Protein AF-A0A4P9ZAK9-F1 (afdb_monomer)

Organism: NCBI:txid27322

InterPro domains:
  IPR009737 Thioredoxin-like ferredoxin [PF06999] (34-163)

Structure (mmCIF, N/CA/C/O backbone):
data_AF-A0A4P9ZAK9-F1
#
_entry.id   AF-A0A4P9ZAK9-F1
#
loop_
_atom_site.group_PDB
_atom_site.id
_atom_site.type_symbol
_atom_site.label_atom_id
_atom_site.label_alt_id
_atom_site.label_comp_id
_atom_site.label_asym_id
_atom_site.label_entity_id
_atom_site.label_seq_id
_atom_site.pdbx_PDB_ins_code
_atom_site.Cartn_x
_atom_site.Cartn_y
_atom_site.Cartn_z
_atom_site.occupancy
_atom_site.B_iso_or_equiv
_atom_site.auth_seq_id
_atom_site.auth_comp_id
_atom_site.auth_asym_id
_atom_site.auth_atom_id
_atom_site.pdbx_PDB_model_num
ATOM 1 N N . MET A 1 1 ? 15.563 10.913 8.608 1.00 46.75 1 MET A N 1
ATOM 2 C CA . MET A 1 1 ? 16.271 9.643 8.897 1.00 46.75 1 MET A CA 1
ATOM 3 C C . MET A 1 1 ? 15.472 8.487 8.299 1.00 46.75 1 MET A C 1
ATOM 5 O O . MET A 1 1 ? 14.296 8.337 8.630 1.00 46.75 1 MET A O 1
ATOM 9 N N . GLN A 1 2 ? 16.056 7.746 7.353 1.00 55.34 2 GLN A N 1
ATOM 10 C CA . GLN A 1 2 ? 15.366 6.690 6.599 1.00 55.34 2 GLN A CA 1
ATOM 11 C C . GLN A 1 2 ? 14.919 5.562 7.546 1.00 55.34 2 GLN A C 1
ATOM 13 O O . GLN A 1 2 ? 15.589 5.282 8.541 1.00 55.34 2 GLN A O 1
ATOM 18 N N . SER A 1 3 ? 13.747 4.967 7.305 1.00 62.44 3 SER A N 1
ATOM 19 C CA . SER A 1 3 ? 13.248 3.890 8.169 1.00 62.44 3 SER A CA 1
ATOM 20 C C . SER A 1 3 ? 14.217 2.704 8.129 1.00 62.44 3 SER A C 1
ATOM 22 O O . SER A 1 3 ? 14.695 2.362 7.050 1.00 62.44 3 SER A O 1
ATOM 24 N N . LYS A 1 4 ? 14.495 2.057 9.275 1.00 66.50 4 LYS A N 1
ATOM 25 C CA . LYS A 1 4 ? 15.434 0.913 9.355 1.00 66.50 4 LYS A CA 1
ATOM 26 C C . LYS A 1 4 ? 15.087 -0.201 8.365 1.00 66.50 4 LYS A C 1
ATOM 28 O O . LYS A 1 4 ? 15.969 -0.914 7.911 1.00 66.50 4 LYS A O 1
ATOM 33 N N . ILE A 1 5 ? 13.811 -0.318 8.007 1.00 64.75 5 ILE A N 1
ATOM 34 C CA . ILE A 1 5 ? 13.340 -1.282 7.019 1.00 64.75 5 ILE A CA 1
ATOM 35 C C . ILE A 1 5 ? 13.860 -1.026 5.602 1.00 64.75 5 ILE A C 1
ATOM 37 O O . ILE A 1 5 ? 14.187 -1.971 4.899 1.00 64.75 5 ILE A O 1
ATOM 41 N N . ASN A 1 6 ? 14.026 0.236 5.212 1.00 69.12 6 ASN A N 1
ATOM 42 C CA . ASN A 1 6 ? 14.541 0.608 3.895 1.00 69.12 6 ASN A CA 1
ATOM 43 C C . ASN A 1 6 ? 16.045 0.332 3.777 1.00 69.12 6 ASN A C 1
ATOM 45 O O . ASN A 1 6 ? 16.604 0.483 2.698 1.00 69.12 6 ASN A O 1
ATOM 49 N N . LEU A 1 7 ? 16.706 -0.037 4.879 1.00 76.50 7 LEU A N 1
ATOM 50 C CA . LEU A 1 7 ? 18.127 -0.376 4.926 1.00 76.50 7 LEU A CA 1
ATOM 51 C C . LEU A 1 7 ? 18.372 -1.887 4.867 1.00 76.50 7 LEU A C 1
ATOM 53 O O . LEU A 1 7 ? 19.526 -2.292 4.797 1.00 76.50 7 LEU A O 1
ATOM 57 N N . VAL A 1 8 ? 17.320 -2.716 4.905 1.00 77.25 8 VAL A N 1
ATOM 58 C CA . VAL A 1 8 ? 17.445 -4.178 4.832 1.00 77.25 8 VAL A CA 1
ATOM 59 C C . VAL A 1 8 ? 17.684 -4.582 3.372 1.00 77.25 8 VAL A C 1
ATOM 61 O O . VAL A 1 8 ? 16.768 -4.418 2.560 1.00 77.25 8 VAL A O 1
ATOM 64 N N . PRO A 1 9 ? 18.875 -5.093 3.005 1.00 76.88 9 PRO A N 1
ATOM 65 C CA . PRO A 1 9 ? 19.167 -5.477 1.625 1.00 76.88 9 PRO A CA 1
ATOM 66 C C . PRO A 1 9 ? 18.246 -6.603 1.145 1.00 76.88 9 PRO A C 1
ATOM 68 O O . PRO A 1 9 ? 17.927 -7.506 1.917 1.00 76.88 9 PRO A O 1
ATOM 71 N N . GLY A 1 10 ? 17.815 -6.537 -0.118 1.00 75.44 10 GLY A N 1
ATOM 72 C CA . GLY A 1 10 ? 16.900 -7.518 -0.718 1.00 75.44 10 GLY A CA 1
ATOM 73 C C . GLY A 1 10 ? 15.465 -7.454 -0.186 1.00 75.44 10 GLY A C 1
ATOM 74 O O . GLY A 1 10 ? 14.659 -8.339 -0.465 1.00 75.44 10 GLY A O 1
ATOM 75 N N . SER A 1 11 ? 15.132 -6.435 0.612 1.00 80.25 11 SER A N 1
ATOM 76 C CA . SER A 1 11 ? 13.740 -6.136 0.937 1.00 80.25 11 SER A CA 1
ATOM 77 C C . SER A 1 11 ? 13.111 -5.289 -0.166 1.00 80.25 11 SER A C 1
ATOM 79 O O . SER A 1 11 ? 13.749 -4.379 -0.695 1.00 80.25 11 SER A O 1
ATOM 81 N N . LEU A 1 12 ? 11.817 -5.505 -0.418 1.00 83.50 12 LEU A N 1
ATOM 82 C CA . LEU A 1 12 ? 11.037 -4.716 -1.373 1.00 83.50 12 LEU A CA 1
ATOM 83 C C . LEU A 1 12 ? 11.193 -3.204 -1.159 1.00 83.50 12 LEU A C 1
ATOM 85 O O . LEU A 1 12 ? 11.341 -2.450 -2.115 1.00 83.50 12 LEU A O 1
ATOM 89 N N . SER A 1 13 ? 11.185 -2.747 0.097 1.00 83.88 13 SER A N 1
ATOM 90 C CA . SER A 1 13 ? 11.343 -1.327 0.419 1.00 83.88 13 SER A CA 1
ATOM 91 C C . SER A 1 13 ? 12.743 -0.801 0.083 1.00 83.88 13 SER A C 1
ATOM 93 O O . SER A 1 13 ? 12.861 0.334 -0.367 1.00 83.88 13 SER A O 1
ATOM 95 N N . ASN A 1 14 ? 13.803 -1.597 0.271 1.00 85.50 14 ASN A N 1
ATOM 96 C CA . ASN A 1 14 ? 15.154 -1.204 -0.144 1.00 85.50 14 ASN A CA 1
ATOM 97 C C . ASN A 1 14 ? 15.271 -1.135 -1.669 1.00 85.50 14 ASN A C 1
ATOM 99 O O . ASN A 1 14 ? 15.779 -0.146 -2.197 1.00 85.50 14 ASN A O 1
ATOM 103 N N . ASP A 1 15 ? 14.776 -2.155 -2.366 1.00 87.81 15 ASP A N 1
ATOM 104 C CA . ASP A 1 15 ? 14.867 -2.240 -3.823 1.00 87.81 15 ASP A CA 1
ATOM 105 C C . ASP A 1 15 ? 14.028 -1.146 -4.495 1.00 87.81 15 ASP A C 1
ATOM 107 O O . ASP A 1 15 ? 14.486 -0.489 -5.432 1.00 87.81 15 ASP A O 1
ATOM 111 N N . PHE A 1 16 ? 12.850 -0.842 -3.941 1.00 89.56 16 PHE A N 1
ATOM 112 C CA . PHE A 1 16 ? 12.038 0.290 -4.374 1.00 89.56 16 PHE A CA 1
ATOM 113 C C . PHE A 1 16 ? 12.768 1.625 -4.192 1.00 89.56 16 PHE A C 1
ATOM 115 O O . PHE A 1 16 ? 12.801 2.434 -5.115 1.00 89.56 16 PHE A O 1
ATOM 122 N N . GLU A 1 17 ? 13.395 1.871 -3.036 1.00 87.88 17 GLU A N 1
ATOM 123 C CA . GLU A 1 17 ? 14.130 3.121 -2.789 1.00 87.88 17 GLU A CA 1
ATOM 124 C C . GLU A 1 17 ? 15.308 3.317 -3.760 1.00 87.88 17 GLU A C 1
ATOM 126 O O . GLU A 1 17 ? 15.589 4.450 -4.157 1.00 87.88 17 GLU A O 1
ATOM 131 N N . ARG A 1 18 ? 15.955 2.232 -4.212 1.00 87.81 18 ARG A N 1
ATOM 132 C CA . ARG A 1 18 ? 16.989 2.291 -5.262 1.00 87.81 18 ARG A CA 1
ATOM 133 C C . ARG A 1 18 ? 16.415 2.735 -6.609 1.00 87.81 18 ARG A C 1
ATOM 135 O O . ARG A 1 18 ? 17.043 3.530 -7.306 1.00 87.81 18 ARG A O 1
ATOM 142 N N . LEU A 1 19 ? 15.228 2.243 -6.965 1.00 89.06 19 LEU A N 1
ATOM 143 C CA . LEU A 1 19 ? 14.561 2.542 -8.237 1.00 89.06 19 LEU A CA 1
ATOM 144 C C . LEU A 1 19 ? 13.814 3.881 -8.222 1.00 89.06 19 LEU A C 1
ATOM 146 O O . LEU A 1 19 ? 13.647 4.504 -9.267 1.00 89.06 19 LEU A O 1
ATOM 150 N N . LYS A 1 20 ? 13.397 4.368 -7.051 1.00 86.50 20 LYS A N 1
ATOM 151 C CA . LYS A 1 20 ? 12.538 5.549 -6.890 1.00 86.50 20 LYS A CA 1
ATOM 152 C C . LYS A 1 20 ? 13.044 6.778 -7.645 1.00 86.50 20 LYS A C 1
ATOM 154 O O . LYS A 1 20 ? 12.260 7.467 -8.284 1.00 86.50 20 LYS A O 1
ATOM 159 N N . ARG A 1 21 ? 14.355 7.044 -7.605 1.00 81.69 21 ARG A N 1
ATOM 160 C CA . ARG A 1 21 ? 14.955 8.219 -8.264 1.00 81.69 21 ARG A CA 1
ATOM 161 C C . ARG A 1 21 ? 14.932 8.153 -9.792 1.00 81.69 21 ARG A C 1
ATOM 163 O O . ARG A 1 21 ? 14.979 9.198 -10.428 1.00 81.69 21 ARG A O 1
ATOM 170 N N . THR A 1 22 ? 14.922 6.956 -10.372 1.00 85.12 22 THR A N 1
ATOM 171 C CA . THR A 1 22 ? 15.060 6.752 -11.824 1.00 85.12 22 THR A CA 1
ATOM 172 C C . THR A 1 22 ? 13.772 6.279 -12.488 1.00 85.12 22 THR A C 1
ATOM 174 O O . THR A 1 22 ? 13.624 6.436 -13.699 1.00 85.12 22 THR A O 1
ATOM 177 N N . LYS A 1 23 ? 12.853 5.690 -11.717 1.00 86.50 23 LYS A N 1
ATOM 178 C CA . LYS A 1 23 ? 11.646 5.020 -12.213 1.00 86.50 23 LYS A CA 1
ATOM 179 C C . LYS A 1 23 ? 10.336 5.631 -11.728 1.00 86.50 23 LYS A C 1
ATOM 181 O O . LYS A 1 23 ? 9.294 5.211 -12.210 1.00 86.50 23 LYS A O 1
ATOM 186 N N . VAL A 1 24 ? 10.361 6.608 -10.822 1.00 85.00 24 VAL A N 1
ATOM 187 C CA . VAL A 1 24 ? 9.160 7.326 -10.367 1.00 85.00 24 VAL A CA 1
ATOM 188 C C . VAL A 1 24 ? 9.271 8.794 -10.766 1.00 85.00 24 VAL A C 1
ATOM 190 O O . VAL A 1 24 ? 10.356 9.374 -10.743 1.00 85.00 24 VAL A O 1
ATOM 193 N N . SER A 1 25 ? 8.148 9.397 -11.152 1.00 79.81 25 SER A N 1
ATOM 194 C CA . SER A 1 25 ? 8.102 10.822 -11.479 1.00 79.81 25 SER A CA 1
ATOM 195 C C . SER A 1 25 ? 8.203 11.671 -10.203 1.00 79.81 25 SER A C 1
ATOM 197 O O . SER A 1 25 ? 7.420 11.457 -9.276 1.00 79.81 25 SER A O 1
ATOM 199 N N . PRO A 1 26 ? 9.092 12.680 -10.144 1.00 76.19 26 PRO A N 1
ATOM 200 C CA . PRO A 1 26 ? 9.127 13.636 -9.033 1.00 76.19 26 PRO A CA 1
ATOM 201 C C . PRO A 1 26 ? 7.802 14.387 -8.836 1.00 76.19 26 PRO A C 1
ATOM 203 O O . PRO A 1 26 ? 7.475 14.764 -7.714 1.00 76.19 26 PRO A O 1
ATOM 206 N N . ASN A 1 27 ? 7.025 14.549 -9.911 1.00 77.44 27 ASN A N 1
ATOM 207 C CA . ASN A 1 27 ? 5.736 15.248 -9.906 1.00 77.44 27 ASN A CA 1
ATOM 208 C C . ASN A 1 27 ? 4.554 14.303 -9.616 1.00 77.44 27 ASN A C 1
ATOM 210 O O . ASN A 1 27 ? 3.406 14.733 -9.625 1.00 77.44 27 ASN A O 1
ATOM 214 N N . TYR A 1 28 ? 4.817 13.014 -9.380 1.00 80.19 28 TYR A N 1
ATOM 215 C CA . TYR A 1 28 ? 3.817 12.017 -9.000 1.00 80.19 28 TYR A CA 1
ATOM 216 C C . TYR A 1 28 ? 4.338 11.237 -7.783 1.00 80.19 28 TYR A C 1
ATOM 218 O O . TYR A 1 28 ? 4.933 10.166 -7.934 1.00 80.19 28 TYR A O 1
ATOM 226 N N . PRO A 1 29 ? 4.224 11.808 -6.569 1.00 81.75 29 PRO A N 1
ATOM 227 C CA . PRO A 1 29 ? 4.858 11.248 -5.389 1.00 81.75 29 PRO A CA 1
ATOM 228 C C . PRO A 1 29 ? 4.218 9.916 -5.003 1.00 81.75 29 PRO A C 1
ATOM 230 O O . PRO A 1 29 ? 3.009 9.809 -4.823 1.00 81.75 29 PRO A O 1
ATOM 233 N N . VAL A 1 30 ? 5.068 8.911 -4.806 1.00 86.62 30 VAL A N 1
ATOM 234 C CA . VAL A 1 30 ? 4.669 7.579 -4.349 1.00 86.62 30 VAL A CA 1
ATOM 235 C C . VAL A 1 30 ? 5.360 7.267 -3.029 1.00 86.62 30 VAL A C 1
ATOM 237 O O . VAL A 1 30 ? 6.555 7.538 -2.845 1.00 86.62 30 VAL A O 1
ATOM 240 N N . SER A 1 31 ? 4.599 6.678 -2.110 1.00 82.75 31 SER A N 1
ATOM 241 C CA . SER A 1 31 ? 5.086 6.220 -0.814 1.00 82.75 31 SER A CA 1
ATOM 242 C C . SER A 1 31 ? 4.900 4.714 -0.688 1.00 82.75 31 SER A C 1
ATOM 244 O O . SER A 1 31 ? 3.865 4.177 -1.071 1.00 82.75 31 SER A O 1
ATOM 246 N N . VAL A 1 32 ? 5.904 4.040 -0.132 1.00 84.31 32 VAL A N 1
ATOM 247 C CA . VAL A 1 32 ? 5.856 2.610 0.174 1.00 84.31 32 VAL A CA 1
ATOM 248 C C . VAL A 1 32 ? 6.007 2.459 1.674 1.00 84.31 32 VAL A C 1
ATOM 250 O O . VAL A 1 32 ? 6.976 2.938 2.264 1.00 84.31 32 VAL A O 1
ATOM 253 N N . THR A 1 33 ? 5.045 1.782 2.290 1.00 78.06 33 THR A N 1
ATOM 254 C CA . THR A 1 33 ? 5.035 1.524 3.729 1.00 78.06 33 THR A CA 1
ATOM 255 C C . THR A 1 33 ? 4.853 0.036 3.967 1.00 78.06 33 THR A C 1
ATOM 257 O O . THR A 1 33 ? 4.000 -0.593 3.349 1.00 78.06 33 THR A O 1
ATOM 260 N N . LYS A 1 34 ? 5.637 -0.531 4.889 1.00 76.50 34 LYS A N 1
ATOM 261 C CA . LYS A 1 34 ? 5.331 -1.851 5.444 1.00 76.50 34 LYS A CA 1
ATOM 262 C C . LYS A 1 34 ? 4.400 -1.664 6.630 1.00 76.50 34 LYS A C 1
ATOM 264 O O . LYS A 1 34 ? 4.823 -1.127 7.653 1.00 76.50 34 LYS A O 1
ATOM 269 N N . ALA A 1 35 ? 3.174 -2.137 6.490 1.00 71.25 35 ALA A N 1
ATOM 270 C CA . ALA A 1 35 ? 2.220 -2.246 7.580 1.00 71.25 35 ALA A CA 1
ATOM 271 C C . ALA A 1 35 ? 2.118 -3.710 8.028 1.00 71.25 35 ALA A C 1
ATOM 273 O O . ALA A 1 35 ? 2.279 -4.629 7.223 1.00 71.25 35 ALA A O 1
ATOM 274 N N . ILE A 1 36 ? 1.884 -3.921 9.323 1.00 67.00 36 ILE A N 1
ATOM 275 C CA . ILE A 1 36 ? 1.399 -5.201 9.839 1.00 67.00 36 ILE A CA 1
ATOM 276 C C . ILE A 1 36 ? -0.083 -4.978 10.063 1.00 67.00 36 ILE A C 1
ATOM 278 O O . ILE A 1 36 ? -0.444 -4.273 10.996 1.00 67.00 36 ILE A O 1
ATOM 282 N N . ILE A 1 37 ? -0.910 -5.543 9.197 1.00 64.75 37 ILE A N 1
ATOM 283 C CA . ILE A 1 37 ? -2.356 -5.382 9.290 1.00 64.75 37 ILE A CA 1
ATOM 284 C C . ILE A 1 37 ? -2.882 -6.526 10.165 1.00 64.75 37 ILE A C 1
ATOM 286 O O . ILE A 1 37 ? -2.548 -7.689 9.928 1.00 64.75 37 ILE A O 1
ATOM 290 N N . ARG A 1 38 ? -3.638 -6.198 11.217 1.00 54.47 38 ARG A N 1
ATOM 291 C CA . ARG A 1 38 ? -4.241 -7.164 12.147 1.00 54.47 38 ARG A CA 1
ATOM 292 C C . ARG A 1 38 ? -5.763 -7.075 12.022 1.00 54.47 38 ARG A C 1
ATOM 294 O O . ARG A 1 38 ? -6.315 -6.029 12.314 1.00 54.47 38 ARG A O 1
ATOM 301 N N . GLY A 1 39 ? -6.424 -8.157 11.616 1.00 53.25 39 GLY A N 1
ATOM 302 C CA . GLY A 1 39 ? -7.881 -8.197 11.436 1.00 53.25 39 GLY A CA 1
ATOM 303 C C . GLY A 1 39 ? -8.340 -9.529 10.842 1.00 53.25 39 GLY A C 1
ATOM 304 O O . GLY A 1 39 ? -7.575 -10.161 10.116 1.00 53.25 39 GLY A O 1
ATOM 305 N N . ALA A 1 40 ? -9.556 -9.979 11.178 1.00 47.38 40 ALA A N 1
ATOM 306 C CA . ALA A 1 40 ? -10.064 -11.317 10.846 1.00 47.38 40 ALA A CA 1
ATOM 307 C C . ALA A 1 40 ? -10.134 -11.587 9.326 1.00 47.38 40 ALA A C 1
ATOM 309 O O . ALA A 1 40 ? -9.776 -12.679 8.888 1.00 47.38 40 ALA A O 1
ATOM 310 N N . HIS A 1 41 ? -10.491 -10.584 8.516 1.00 51.25 41 HIS A N 1
ATOM 311 C CA . HIS A 1 41 ? -10.567 -10.703 7.052 1.00 51.25 41 HIS A CA 1
ATOM 312 C C . HIS A 1 41 ? -9.210 -10.539 6.365 1.00 51.25 41 HIS A C 1
ATOM 314 O O . HIS A 1 41 ? -8.920 -11.204 5.367 1.00 51.25 41 HIS A O 1
ATOM 320 N N . VAL A 1 42 ? -8.324 -9.732 6.947 1.00 51.62 42 VAL 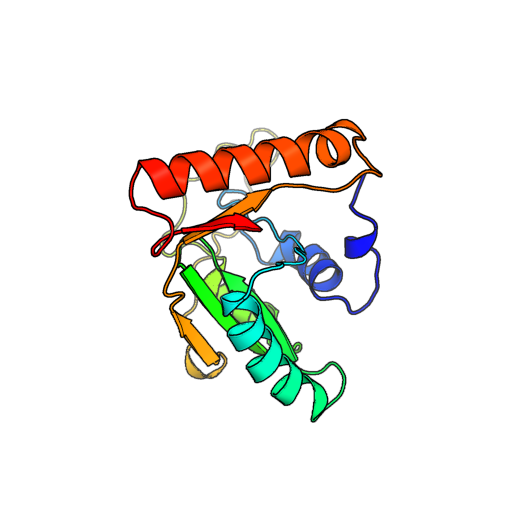A N 1
ATOM 321 C CA . VAL A 1 42 ? -6.916 -9.703 6.553 1.00 51.62 42 VAL A CA 1
ATOM 322 C C . VAL A 1 42 ? -6.243 -11.035 6.857 1.00 51.62 42 VAL A C 1
ATOM 324 O O . VAL A 1 42 ? -5.366 -11.422 6.093 1.00 51.62 42 VAL A O 1
ATOM 327 N N . THR A 1 43 ? -6.644 -11.783 7.894 1.00 52.31 43 THR A N 1
ATOM 328 C CA . THR A 1 43 ? -6.169 -13.162 8.098 1.00 52.31 43 THR A CA 1
ATOM 329 C C . THR A 1 43 ? -6.553 -14.074 6.943 1.00 52.31 43 THR A C 1
ATOM 331 O O . THR A 1 43 ? -5.708 -14.861 6.556 1.00 52.31 43 THR A O 1
ATOM 334 N N . ASP A 1 44 ? -7.721 -13.956 6.311 1.00 55.09 44 ASP A N 1
ATOM 335 C CA . ASP A 1 44 ? -8.034 -14.774 5.125 1.00 55.09 44 ASP A CA 1
ATOM 336 C C . ASP A 1 44 ? -7.164 -14.392 3.920 1.00 55.09 44 ASP A C 1
ATOM 338 O O . ASP A 1 44 ? -6.608 -15.268 3.256 1.00 55.09 44 ASP A O 1
ATOM 342 N N . LEU A 1 45 ? -6.955 -13.091 3.677 1.00 56.69 45 LEU A N 1
ATOM 343 C CA . LEU A 1 45 ? -6.028 -12.598 2.649 1.00 56.69 45 LEU A CA 1
ATOM 344 C C . LEU A 1 45 ? -4.586 -13.044 2.933 1.00 56.69 45 LEU A C 1
ATOM 346 O O . LEU A 1 45 ? -3.938 -13.656 2.090 1.00 56.69 45 LEU A O 1
ATOM 350 N N . THR A 1 46 ? -4.076 -12.793 4.133 1.00 54.53 46 THR A N 1
ATOM 351 C CA . THR A 1 46 ? -2.700 -13.120 4.524 1.00 54.53 46 THR A CA 1
ATOM 352 C C . THR A 1 46 ? -2.476 -14.614 4.719 1.00 54.53 46 THR A C 1
ATOM 354 O O . THR A 1 46 ? -1.379 -15.063 4.426 1.00 54.53 46 THR A O 1
ATOM 357 N N . THR A 1 47 ? -3.469 -15.411 5.120 1.00 55.44 47 THR A N 1
ATOM 358 C CA . THR A 1 47 ? -3.345 -16.873 5.284 1.00 55.44 47 THR A CA 1
ATOM 359 C C . THR A 1 47 ? -3.410 -17.577 3.935 1.00 55.44 47 THR A C 1
ATOM 361 O O . THR A 1 47 ? -2.530 -18.391 3.650 1.00 55.44 47 THR A O 1
ATOM 364 N N . HIS A 1 48 ? -4.342 -17.223 3.038 1.00 50.78 48 HIS A N 1
ATOM 365 C CA . HIS A 1 48 ? -4.330 -17.767 1.672 1.00 50.78 48 HIS A CA 1
ATOM 366 C C . HIS A 1 48 ? -3.041 -17.410 0.917 1.00 50.78 48 HIS A C 1
ATOM 368 O O . HIS A 1 48 ? -2.509 -18.240 0.179 1.00 50.78 48 HIS A O 1
ATOM 374 N N . LEU A 1 49 ? -2.488 -16.217 1.147 1.00 49.62 49 LEU A N 1
ATOM 375 C CA . LEU A 1 49 ? -1.289 -15.743 0.453 1.00 49.62 49 LEU A CA 1
ATOM 376 C C . LEU A 1 49 ? 0.023 -16.170 1.131 1.00 49.62 49 LEU A C 1
ATOM 378 O O . LEU A 1 49 ? 0.991 -16.472 0.437 1.00 49.62 49 LEU A O 1
ATOM 382 N N . ALA A 1 50 ? 0.070 -16.306 2.460 1.00 49.03 50 ALA A N 1
ATOM 383 C CA . ALA A 1 50 ? 1.202 -16.907 3.174 1.00 49.03 50 ALA A CA 1
ATOM 384 C C . ALA A 1 50 ? 1.351 -18.396 2.832 1.00 49.03 50 ALA A C 1
ATOM 386 O O . ALA A 1 50 ? 2.472 -18.894 2.723 1.00 49.03 50 ALA A O 1
ATOM 387 N N . THR A 1 51 ? 0.244 -19.097 2.569 1.00 45.41 51 THR A N 1
ATOM 388 C CA . THR A 1 51 ? 0.262 -20.488 2.080 1.00 45.41 51 THR A CA 1
ATOM 389 C C . THR A 1 51 ? 0.847 -20.598 0.660 1.00 45.41 51 THR A C 1
ATOM 391 O O . THR A 1 51 ? 1.410 -21.629 0.291 1.00 45.41 51 THR A O 1
ATOM 394 N N . LEU A 1 52 ? 0.785 -19.523 -0.136 1.00 42.91 52 LEU A N 1
ATOM 395 C CA . LEU A 1 52 ? 1.409 -19.435 -1.462 1.00 42.91 52 LEU A CA 1
ATOM 396 C C . LEU A 1 52 ? 2.871 -18.959 -1.393 1.00 42.91 52 LEU A C 1
ATOM 398 O O . LEU A 1 52 ? 3.725 -19.498 -2.096 1.00 42.91 52 LEU A O 1
ATOM 402 N N . ALA A 1 53 ? 3.193 -18.016 -0.503 1.00 41.00 53 ALA A N 1
ATOM 403 C CA . ALA A 1 53 ? 4.555 -17.520 -0.282 1.00 41.00 53 ALA A CA 1
ATOM 404 C C . ALA A 1 53 ? 5.489 -18.572 0.352 1.00 41.00 53 ALA A C 1
ATOM 406 O O . ALA A 1 53 ? 6.702 -18.544 0.148 1.00 41.00 53 ALA A O 1
ATOM 407 N N . THR A 1 54 ? 4.934 -19.538 1.087 1.00 43.44 54 THR A N 1
ATOM 408 C CA . THR A 1 54 ? 5.689 -20.635 1.717 1.00 43.44 54 THR A CA 1
ATOM 409 C C . THR A 1 54 ? 6.126 -21.730 0.741 1.00 43.44 54 THR A C 1
ATOM 411 O O . THR A 1 54 ? 7.009 -22.514 1.085 1.00 43.44 54 THR A O 1
ATOM 414 N N . ARG A 1 55 ? 5.595 -21.782 -0.493 1.00 43.75 55 ARG A N 1
ATOM 415 C CA . ARG A 1 55 ? 5.970 -22.830 -1.465 1.00 43.75 55 ARG A CA 1
ATOM 416 C C . ARG A 1 55 ? 7.262 -22.560 -2.246 1.00 43.75 55 ARG A C 1
ATOM 418 O O . ARG A 1 55 ? 7.803 -23.505 -2.813 1.00 43.75 55 ARG A O 1
ATOM 425 N N . ARG A 1 56 ? 7.812 -21.339 -2.226 1.00 39.84 56 ARG A N 1
ATOM 426 C CA . ARG A 1 56 ? 9.197 -21.031 -2.644 1.00 39.84 56 ARG A CA 1
ATOM 427 C C . ARG A 1 56 ? 9.693 -19.782 -1.922 1.00 39.84 56 ARG A C 1
ATOM 429 O O . ARG A 1 56 ? 9.202 -18.687 -2.186 1.00 39.84 56 ARG A O 1
ATOM 436 N N . ALA A 1 57 ? 10.692 -19.957 -1.061 1.00 45.09 57 ALA A N 1
ATOM 437 C CA . ALA A 1 57 ? 11.349 -18.894 -0.309 1.00 45.09 57 ALA A CA 1
ATOM 438 C C . ALA A 1 57 ? 11.571 -17.620 -1.157 1.00 45.09 57 ALA A C 1
ATOM 440 O O . ALA A 1 57 ? 12.141 -17.683 -2.244 1.00 45.09 57 ALA A O 1
ATOM 441 N N . ASN A 1 58 ? 11.117 -16.471 -0.649 1.00 55.06 58 ASN A N 1
ATOM 442 C CA . ASN A 1 58 ? 11.512 -15.106 -1.039 1.00 55.06 58 ASN A CA 1
ATOM 443 C C . ASN A 1 58 ? 11.285 -14.634 -2.491 1.00 55.06 58 ASN A C 1
ATOM 445 O O . ASN A 1 58 ? 11.655 -13.507 -2.810 1.00 55.06 58 ASN A O 1
ATOM 449 N N . SER A 1 59 ? 10.674 -15.434 -3.366 1.00 70.50 59 SER A N 1
ATOM 450 C CA . SER A 1 59 ? 10.544 -15.069 -4.789 1.00 70.50 59 SER A CA 1
ATOM 451 C C . SER A 1 59 ? 9.345 -14.183 -5.117 1.00 70.50 59 SER A C 1
ATOM 453 O O . SER A 1 59 ? 9.376 -13.508 -6.138 1.00 70.50 59 SER A O 1
ATOM 455 N N . HIS A 1 60 ? 8.298 -14.169 -4.290 1.00 79.06 60 HIS A N 1
ATOM 456 C CA . HIS A 1 60 ? 7.066 -13.429 -4.570 1.00 79.06 60 HIS A CA 1
ATOM 457 C C . HIS A 1 60 ? 6.814 -12.348 -3.521 1.00 79.06 60 HIS A C 1
ATOM 459 O O . HIS A 1 60 ? 7.004 -12.560 -2.324 1.00 79.06 60 HIS A O 1
ATOM 465 N N . GLN A 1 61 ? 6.386 -11.186 -3.997 1.00 83.94 61 GLN A N 1
ATOM 466 C CA . GLN A 1 61 ? 6.035 -10.006 -3.227 1.00 83.94 61 GLN A CA 1
ATOM 467 C C . GLN A 1 61 ? 4.519 -9.854 -3.188 1.00 83.94 61 GLN A C 1
ATOM 469 O O . GLN A 1 61 ? 3.823 -10.198 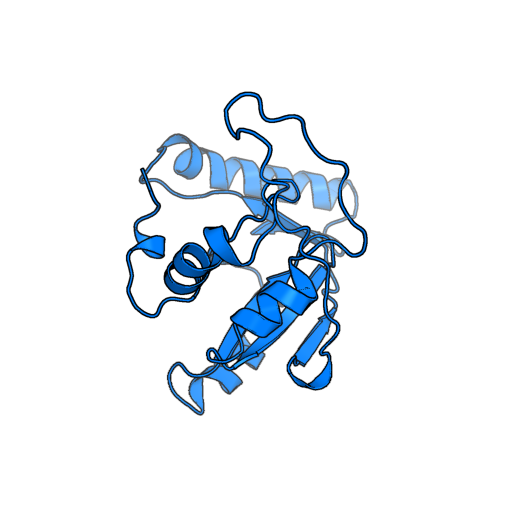-4.144 1.00 83.94 61 GLN A O 1
ATOM 474 N N . PHE A 1 62 ? 4.030 -9.318 -2.075 1.00 84.31 62 PHE A N 1
ATOM 475 C CA . PHE A 1 62 ? 2.630 -8.975 -1.882 1.00 84.31 62 PHE A CA 1
ATOM 476 C C . PHE A 1 62 ? 2.520 -7.521 -1.444 1.00 84.31 62 PHE A C 1
ATOM 478 O O . PHE A 1 62 ? 3.203 -7.097 -0.508 1.00 84.31 62 PHE A O 1
ATOM 485 N N . VAL A 1 63 ? 1.667 -6.764 -2.124 1.00 87.38 63 VAL A N 1
ATOM 486 C CA . VAL A 1 63 ? 1.478 -5.334 -1.883 1.00 87.38 63 VAL A CA 1
ATOM 487 C C . VAL A 1 63 ? 0.013 -4.951 -2.023 1.00 87.38 63 VAL A C 1
ATOM 489 O O . VAL A 1 63 ? -0.720 -5.523 -2.827 1.00 87.38 63 VAL A O 1
ATOM 492 N N . LEU A 1 64 ? -0.393 -3.946 -1.253 1.00 87.38 64 LEU A N 1
ATOM 493 C CA . LEU A 1 64 ? -1.672 -3.270 -1.430 1.00 87.38 64 LEU A CA 1
ATOM 494 C C . LEU A 1 64 ? -1.430 -1.954 -2.167 1.00 87.38 64 LEU A C 1
ATOM 496 O O . LEU A 1 64 ? -0.523 -1.199 -1.806 1.00 87.38 64 LEU A O 1
ATOM 500 N N . VAL A 1 65 ? -2.230 -1.684 -3.193 1.00 89.88 65 VAL A N 1
ATOM 501 C CA . VAL A 1 65 ? -2.103 -0.500 -4.042 1.00 89.88 65 VAL A CA 1
ATOM 502 C C . VAL A 1 65 ? -3.303 0.414 -3.824 1.00 89.88 65 VAL A C 1
ATOM 504 O O . VAL A 1 65 ? -4.425 0.096 -4.215 1.00 89.88 65 VAL A O 1
ATOM 507 N N . TYR A 1 66 ? -3.038 1.581 -3.240 1.00 86.06 66 TYR A N 1
ATOM 508 C CA . TYR A 1 66 ? -3.998 2.670 -3.063 1.00 86.06 66 TYR A CA 1
ATOM 509 C C . TYR A 1 66 ? -3.685 3.824 -4.029 1.00 86.06 66 TYR A C 1
ATOM 511 O O . TYR A 1 66 ? -2.508 4.063 -4.311 1.00 86.06 66 TYR A O 1
ATOM 519 N N . PRO A 1 67 ? -4.700 4.539 -4.552 1.00 84.62 67 PRO A N 1
ATOM 520 C CA . PRO A 1 67 ? -6.125 4.470 -4.196 1.00 84.62 67 PRO A CA 1
ATOM 521 C C . PRO A 1 67 ? -6.928 3.396 -4.954 1.00 84.62 67 PRO A C 1
ATOM 523 O O . PRO A 1 67 ? -8.146 3.378 -4.865 1.00 84.62 67 PRO A O 1
ATOM 526 N N . TYR A 1 68 ? -6.278 2.503 -5.706 1.00 85.69 68 TYR A N 1
ATOM 527 C CA . TYR A 1 68 ? -6.969 1.508 -6.539 1.00 85.69 68 TYR A CA 1
ATOM 528 C C . TYR A 1 68 ? -7.642 0.364 -5.768 1.00 85.69 68 TYR A C 1
ATOM 530 O O . TYR A 1 68 ? -8.287 -0.461 -6.404 1.00 85.69 68 TYR A O 1
ATOM 538 N N . ALA A 1 69 ? -7.475 0.297 -4.443 1.00 85.88 69 ALA A N 1
ATOM 539 C CA . ALA A 1 69 ? -8.013 -0.757 -3.584 1.00 85.88 69 ALA A CA 1
ATOM 540 C C . ALA A 1 69 ? -7.690 -2.175 -4.099 1.00 85.88 69 ALA A C 1
ATOM 542 O O . ALA A 1 69 ? -8.536 -3.064 -4.090 1.00 85.88 69 ALA A O 1
ATOM 543 N N . LYS A 1 70 ? -6.448 -2.392 -4.561 1.00 88.56 70 LYS A N 1
ATOM 544 C CA . LYS A 1 70 ? -6.010 -3.688 -5.103 1.00 88.56 70 LYS A CA 1
ATOM 545 C C . LYS A 1 70 ? -4.992 -4.379 -4.219 1.00 88.56 70 LYS A C 1
ATOM 547 O O . LYS A 1 70 ? -4.020 -3.767 -3.779 1.00 88.56 70 LYS A O 1
ATOM 552 N N . ALA A 1 71 ? -5.167 -5.680 -4.050 1.00 87.25 71 ALA A N 1
ATOM 553 C CA . ALA A 1 71 ? -4.155 -6.602 -3.574 1.00 87.25 71 ALA A CA 1
ATOM 554 C C . ALA A 1 71 ? -3.422 -7.204 -4.780 1.00 87.25 71 ALA A C 1
ATOM 556 O O . ALA A 1 71 ? -4.051 -7.773 -5.672 1.00 87.25 71 ALA A O 1
ATOM 557 N N . VAL A 1 72 ? -2.097 -7.064 -4.819 1.00 89.94 72 VAL A N 1
ATOM 558 C CA . VAL A 1 72 ? -1.274 -7.491 -5.956 1.00 89.94 72 VAL A CA 1
ATOM 559 C C . VAL A 1 72 ? -0.170 -8.424 -5.484 1.00 89.94 72 VAL A C 1
ATOM 561 O O . VAL A 1 72 ? 0.589 -8.101 -4.565 1.00 89.94 72 VAL A O 1
ATOM 564 N N . GLN A 1 73 ? -0.054 -9.569 -6.153 1.00 88.06 73 GLN A N 1
ATOM 565 C CA . GLN A 1 73 ? 1.045 -10.511 -5.986 1.00 88.06 73 GLN A CA 1
ATOM 566 C C . GLN A 1 73 ? 1.870 -10.611 -7.273 1.00 88.06 73 GLN A C 1
ATOM 568 O O . GLN A 1 73 ? 1.320 -10.671 -8.373 1.00 88.06 73 GLN A O 1
ATOM 573 N N . PHE A 1 74 ? 3.197 -10.628 -7.131 1.00 90.06 74 PHE A N 1
ATOM 574 C CA . PHE A 1 74 ? 4.129 -10.670 -8.262 1.00 90.06 74 PHE A CA 1
ATOM 575 C C . PHE A 1 74 ? 5.494 -11.233 -7.869 1.00 90.06 74 PHE A C 1
ATOM 577 O O . PHE A 1 74 ? 5.843 -11.243 -6.690 1.00 90.06 74 PHE A O 1
ATOM 584 N N . ALA A 1 75 ? 6.283 -11.703 -8.835 1.00 88.75 75 ALA A N 1
ATOM 585 C CA . ALA A 1 75 ? 7.656 -12.132 -8.576 1.00 88.75 75 ALA A CA 1
ATOM 586 C C . ALA A 1 75 ? 8.568 -10.920 -8.308 1.00 88.75 75 ALA A C 1
ATOM 588 O O . ALA A 1 75 ? 8.456 -9.901 -8.979 1.00 88.75 75 ALA A O 1
ATOM 589 N N . ALA A 1 76 ? 9.496 -11.020 -7.354 1.00 86.12 76 ALA A N 1
ATOM 590 C CA . ALA A 1 76 ? 10.361 -9.916 -6.925 1.00 86.12 76 ALA A CA 1
ATOM 591 C C . ALA A 1 76 ? 11.199 -9.314 -8.070 1.00 86.12 76 ALA A C 1
ATOM 593 O O . ALA A 1 76 ? 11.479 -8.117 -8.069 1.00 86.12 76 ALA A O 1
ATOM 594 N N . GLU A 1 77 ? 11.549 -10.128 -9.068 1.00 89.44 77 GLU A N 1
ATOM 595 C CA . GLU A 1 77 ? 12.230 -9.702 -10.295 1.00 89.44 77 GLU A CA 1
ATOM 596 C C . GLU A 1 77 ? 11.417 -8.706 -11.138 1.00 89.44 77 GLU A C 1
ATOM 598 O O . GLU A 1 77 ? 12.006 -7.880 -11.830 1.00 89.44 77 GLU A O 1
ATOM 603 N N . HIS A 1 78 ? 10.086 -8.708 -11.018 1.00 92.62 78 HIS A N 1
ATOM 604 C CA . HIS A 1 78 ? 9.183 -7.817 -11.752 1.00 92.62 78 HIS A CA 1
ATOM 605 C C . HIS A 1 78 ? 8.909 -6.484 -11.037 1.00 92.62 78 HIS A C 1
ATOM 607 O O . HIS A 1 78 ? 7.918 -5.809 -11.318 1.00 92.62 78 HIS A O 1
ATOM 613 N N . LEU A 1 79 ? 9.758 -6.074 -10.086 1.00 91.94 79 LEU A N 1
ATOM 614 C CA . LEU A 1 79 ? 9.574 -4.814 -9.357 1.00 91.94 79 LEU A CA 1
ATOM 615 C C . LEU A 1 79 ? 9.588 -3.585 -10.281 1.00 91.94 79 LEU A C 1
ATOM 617 O O . LEU A 1 79 ? 8.849 -2.628 -10.052 1.00 91.94 79 LEU A O 1
ATOM 621 N N . THR A 1 80 ? 10.413 -3.594 -11.327 1.00 92.94 80 THR A N 1
ATOM 622 C CA . THR A 1 80 ? 10.474 -2.472 -12.277 1.00 92.94 80 THR A CA 1
ATOM 623 C C . THR A 1 80 ? 9.160 -2.346 -13.039 1.00 92.94 80 THR A C 1
ATOM 625 O O . THR A 1 80 ? 8.586 -1.262 -13.128 1.00 92.94 80 THR A O 1
ATOM 628 N N . GLU A 1 81 ? 8.655 -3.469 -13.534 1.00 94.75 81 GLU A N 1
ATOM 629 C CA . GLU A 1 81 ? 7.386 -3.583 -14.235 1.00 94.75 81 GLU A CA 1
ATOM 630 C C . GLU A 1 81 ? 6.224 -3.213 -13.317 1.00 94.75 81 GLU A C 1
ATOM 632 O O . GLU A 1 81 ? 5.294 -2.551 -13.765 1.00 94.75 81 GLU A O 1
ATOM 637 N N . PHE A 1 82 ? 6.292 -3.572 -12.032 1.00 94.38 82 PHE A N 1
ATOM 638 C CA . PHE A 1 82 ? 5.306 -3.174 -11.030 1.00 94.38 82 PHE A CA 1
ATOM 639 C C . PHE A 1 82 ? 5.234 -1.645 -10.885 1.00 94.38 82 PHE A C 1
ATOM 641 O O . PHE A 1 82 ? 4.143 -1.072 -10.900 1.00 94.38 82 PHE A O 1
ATOM 648 N N . ILE A 1 83 ? 6.386 -0.965 -10.800 1.00 92.88 83 ILE A N 1
ATOM 649 C CA . ILE A 1 83 ? 6.443 0.506 -10.740 1.00 92.88 83 ILE A CA 1
ATOM 650 C C . ILE A 1 83 ? 5.831 1.111 -12.006 1.00 92.88 83 ILE A C 1
ATOM 652 O O . ILE A 1 83 ? 4.981 1.998 -11.920 1.00 92.88 83 ILE A O 1
ATOM 656 N N . GLU A 1 84 ? 6.231 0.611 -13.174 1.00 92.56 84 GLU A N 1
ATOM 657 C CA . GLU A 1 84 ? 5.736 1.098 -14.463 1.00 92.56 84 GLU A CA 1
ATOM 658 C C . GLU A 1 84 ? 4.227 0.875 -14.630 1.00 92.56 84 GLU A C 1
ATOM 660 O O . GLU A 1 84 ? 3.549 1.696 -15.249 1.00 92.56 84 GLU A O 1
ATOM 665 N N . HIS A 1 85 ? 3.695 -0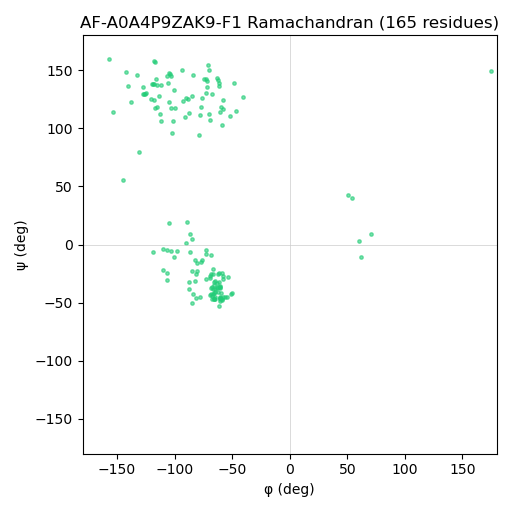.207 -14.060 1.00 93.38 85 HIS A N 1
ATOM 666 C CA . HIS A 1 85 ? 2.295 -0.585 -14.179 1.00 93.38 85 HIS A CA 1
ATOM 667 C C . HIS A 1 85 ? 1.363 0.161 -13.226 1.00 93.38 85 HIS A C 1
ATOM 669 O O . HIS A 1 85 ? 0.315 0.637 -13.657 1.00 93.38 85 HIS A O 1
ATOM 675 N N . TYR A 1 86 ? 1.727 0.278 -11.947 1.00 92.44 86 TYR A N 1
ATOM 676 C CA . TYR A 1 86 ? 0.825 0.813 -10.921 1.00 92.44 86 TYR A CA 1
ATOM 677 C C . TYR A 1 86 ? 1.193 2.221 -10.454 1.00 92.44 86 TYR A C 1
ATOM 679 O O . TYR A 1 86 ? 0.308 2.988 -10.077 1.00 92.44 86 TYR A O 1
ATOM 687 N N . LEU A 1 87 ? 2.477 2.584 -10.465 1.00 91.75 87 LEU A N 1
ATOM 688 C CA . LEU A 1 87 ? 2.986 3.734 -9.707 1.00 91.75 87 LEU A CA 1
ATOM 689 C C . LEU A 1 87 ? 3.341 4.945 -10.574 1.00 91.75 87 LEU A C 1
ATOM 691 O O . LEU A 1 87 ? 3.672 6.004 -10.046 1.00 91.75 87 LEU A O 1
ATOM 695 N N . LEU A 1 88 ? 3.258 4.805 -11.895 1.00 90.25 88 LEU A N 1
ATOM 696 C CA . LEU A 1 88 ? 3.373 5.914 -12.834 1.00 90.25 88 LEU A CA 1
ATOM 697 C C . LEU A 1 88 ? 1.997 6.490 -13.200 1.00 90.25 88 LEU A C 1
ATOM 699 O O . LEU A 1 88 ? 1.007 5.748 -13.224 1.00 90.25 88 LEU A O 1
ATOM 703 N N . PRO A 1 89 ? 1.930 7.796 -13.511 1.00 86.62 89 PRO A N 1
ATOM 704 C CA . PRO A 1 89 ? 0.699 8.450 -13.927 1.00 86.62 89 PRO A CA 1
ATOM 705 C C . PRO A 1 89 ? 0.277 7.992 -15.328 1.00 86.62 89 PRO A C 1
ATOM 707 O O . PRO A 1 89 ? 1.112 7.669 -16.175 1.00 86.62 89 PRO A O 1
ATOM 710 N N . GLU A 1 90 ? -1.030 7.985 -15.590 1.00 85.50 90 GLU A N 1
ATOM 711 C CA . GLU A 1 90 ? -1.566 7.628 -16.913 1.00 85.50 90 GLU A CA 1
ATOM 712 C C . GLU A 1 90 ? -1.230 8.683 -17.970 1.00 85.50 90 GLU A C 1
ATOM 714 O O . GLU A 1 90 ? -0.886 8.340 -19.097 1.00 85.50 90 GLU A O 1
ATOM 719 N N . ASN A 1 91 ? -1.264 9.956 -17.572 1.00 80.00 91 ASN A N 1
ATOM 720 C CA . ASN A 1 91 ? -0.947 11.101 -18.416 1.00 80.00 91 ASN A CA 1
ATOM 721 C C . ASN A 1 91 ? 0.276 11.847 -17.878 1.00 80.00 91 ASN A C 1
ATOM 723 O O . ASN A 1 91 ? 0.599 11.789 -16.691 1.00 80.00 91 ASN A O 1
ATOM 727 N N . THR A 1 92 ? 0.943 12.589 -18.754 1.00 68.88 92 THR A N 1
ATOM 728 C CA . THR A 1 92 ? 2.059 13.464 -18.393 1.00 68.88 92 THR A CA 1
ATOM 729 C C . THR A 1 92 ? 1.606 14.518 -17.383 1.00 68.88 92 THR A C 1
ATOM 731 O O . THR A 1 92 ? 0.723 15.326 -17.674 1.00 68.88 92 THR A O 1
ATOM 734 N N . VAL A 1 93 ? 2.200 14.513 -16.188 1.00 66.19 93 VAL A N 1
ATOM 735 C CA . VAL A 1 93 ? 1.939 15.542 -15.172 1.00 66.19 93 VAL A CA 1
ATOM 736 C C . VAL A 1 93 ? 2.588 16.842 -15.636 1.00 66.19 93 VAL A C 1
ATOM 738 O O . VAL A 1 93 ? 3.730 16.813 -16.100 1.00 66.19 93 VAL A O 1
ATOM 741 N N . ALA A 1 94 ? 1.868 17.960 -15.513 1.00 62.03 94 ALA A N 1
ATOM 742 C CA . ALA A 1 94 ? 2.374 19.282 -15.870 1.00 62.03 94 ALA A CA 1
ATOM 743 C C . ALA A 1 94 ? 3.770 19.522 -15.267 1.00 62.03 94 ALA A C 1
ATOM 745 O O . ALA A 1 94 ? 4.050 19.129 -14.128 1.00 62.03 94 ALA A O 1
ATOM 746 N N . GLU A 1 95 ? 4.658 20.141 -16.045 1.00 62.12 95 GLU A N 1
ATOM 747 C CA . GLU A 1 95 ? 6.000 20.468 -15.576 1.00 62.12 95 GLU A CA 1
ATOM 748 C C . GLU A 1 95 ? 5.898 21.412 -14.377 1.00 62.12 95 GLU A C 1
ATOM 750 O O . GLU A 1 95 ? 5.429 22.544 -14.479 1.00 62.12 95 GLU A O 1
ATOM 755 N N . THR A 1 96 ? 6.315 20.931 -13.208 1.00 58.66 96 THR A N 1
ATOM 756 C CA . THR A 1 96 ? 6.502 21.802 -12.051 1.00 58.66 96 THR A CA 1
ATOM 757 C C . THR A 1 96 ? 7.816 22.543 -12.259 1.00 58.66 96 THR A C 1
ATOM 759 O O . THR A 1 96 ? 8.867 21.910 -12.375 1.00 58.66 96 THR A O 1
ATOM 762 N N . TYR A 1 97 ? 7.760 23.873 -12.347 1.00 63.75 97 TYR A N 1
ATOM 763 C CA . TYR A 1 97 ? 8.948 24.703 -12.528 1.00 63.75 97 TYR A CA 1
ATOM 764 C C . TYR A 1 97 ? 9.938 24.466 -11.382 1.00 63.75 97 TYR A C 1
ATOM 766 O O . TYR A 1 97 ? 9.639 24.743 -10.220 1.00 63.75 97 TYR A O 1
ATOM 774 N N . ASN A 1 98 ? 11.123 23.953 -11.715 1.00 65.62 98 ASN A N 1
ATOM 775 C CA . ASN A 1 98 ? 12.215 23.771 -10.772 1.00 65.62 98 ASN A CA 1
ATOM 776 C C . ASN A 1 98 ? 13.356 24.747 -11.121 1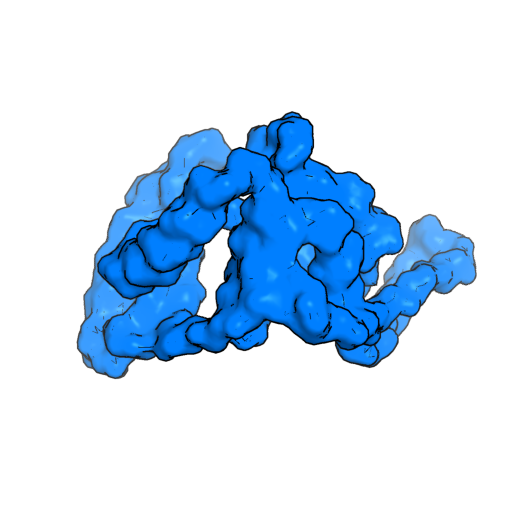.00 65.62 98 ASN A C 1
ATOM 778 O O . ASN A 1 98 ? 14.082 24.510 -12.089 1.00 65.62 98 ASN A O 1
ATOM 782 N N . PRO A 1 99 ? 13.556 25.824 -10.334 1.00 64.25 99 PRO A N 1
ATOM 783 C CA . PRO A 1 99 ? 14.571 26.844 -10.611 1.00 64.25 99 P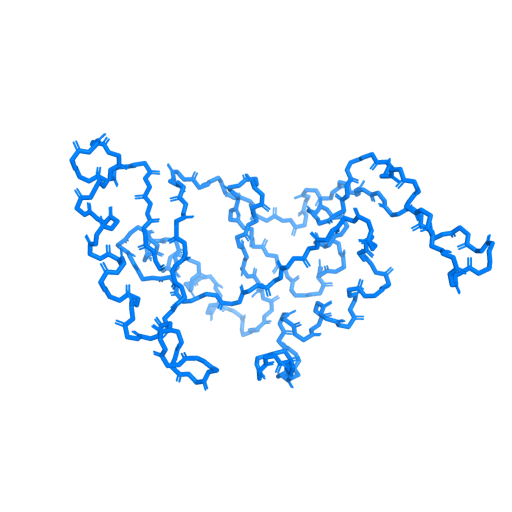RO A CA 1
ATOM 784 C C . PRO A 1 99 ? 16.015 26.342 -10.447 1.00 64.25 99 PRO A C 1
ATOM 786 O O . PRO A 1 99 ? 16.950 27.055 -10.802 1.00 64.25 99 PRO A O 1
ATOM 789 N N . PHE A 1 100 ? 16.216 25.132 -9.914 1.00 67.25 100 PHE A N 1
ATOM 790 C CA . PHE A 1 100 ? 17.534 24.541 -9.665 1.00 67.25 100 PHE A CA 1
ATOM 791 C C . PHE A 1 100 ? 17.956 23.522 -10.731 1.00 67.25 100 PHE A C 1
ATOM 793 O O . PHE A 1 100 ? 19.112 23.101 -10.759 1.00 67.25 100 PHE A O 1
ATOM 800 N N . THR A 1 101 ? 17.046 23.117 -11.618 1.00 62.06 101 THR A N 1
ATOM 801 C CA . THR A 1 101 ? 17.359 22.251 -12.758 1.00 62.06 101 THR A CA 1
ATOM 802 C C . THR A 1 101 ? 17.430 23.115 -14.004 1.00 62.06 101 THR A C 1
ATOM 804 O O . THR A 1 101 ? 16.407 23.429 -14.604 1.00 62.06 101 THR A O 1
ATOM 807 N N . GLY A 1 102 ? 18.636 23.532 -14.388 1.00 50.53 102 GLY A N 1
ATOM 808 C CA . GLY A 1 102 ? 18.844 24.250 -15.642 1.00 50.53 102 GLY A CA 1
ATOM 809 C C . GLY A 1 102 ? 18.379 23.404 -16.828 1.00 50.53 102 GLY A C 1
ATOM 810 O O . GLY A 1 102 ? 19.062 22.457 -17.199 1.00 50.53 102 GLY A O 1
ATOM 811 N N . GLY A 1 103 ? 17.201 23.717 -17.375 1.00 50.97 103 GLY A N 1
ATOM 812 C CA . GLY A 1 103 ? 16.710 23.331 -18.707 1.00 50.97 103 GLY A CA 1
ATOM 813 C C . GLY A 1 103 ? 16.533 21.842 -19.035 1.00 50.97 103 GLY A C 1
ATOM 814 O O . GLY A 1 103 ? 15.932 21.531 -20.059 1.00 50.97 103 GLY A O 1
ATOM 815 N N . ASN A 1 104 ? 17.015 20.910 -18.215 1.00 50.78 104 ASN A N 1
ATOM 816 C CA . ASN A 1 104 ? 16.849 19.485 -18.473 1.00 50.78 104 ASN A CA 1
ATOM 817 C C . ASN A 1 104 ? 15.435 19.065 -18.076 1.00 50.78 104 ASN A C 1
ATOM 819 O O . ASN A 1 104 ? 15.177 18.762 -16.909 1.00 50.78 104 ASN A O 1
ATOM 823 N N . ALA A 1 105 ? 14.534 19.061 -19.061 1.00 53.97 105 ALA A N 1
ATOM 824 C CA . ALA A 1 105 ? 13.200 18.491 -18.948 1.00 53.97 105 ALA A CA 1
ATOM 825 C C . ALA A 1 105 ? 13.302 17.106 -18.294 1.00 53.97 105 ALA A C 1
ATOM 827 O O . ALA A 1 105 ? 13.936 16.185 -18.822 1.00 53.97 105 ALA A O 1
ATOM 828 N N . LEU A 1 106 ? 12.733 16.971 -17.095 1.00 57.66 106 LEU A N 1
ATOM 829 C CA . LEU A 1 106 ? 12.655 15.688 -16.411 1.00 57.66 106 LEU A CA 1
ATOM 830 C C . LEU A 1 106 ? 11.905 14.727 -17.333 1.00 57.66 106 LEU A C 1
ATOM 832 O O . LEU A 1 106 ? 10.792 15.027 -17.761 1.00 57.66 106 LEU A O 1
ATOM 836 N N . LYS A 1 107 ? 12.520 13.582 -17.653 1.00 64.00 107 LYS A N 1
ATOM 837 C CA . LYS A 1 107 ? 11.906 12.552 -18.496 1.00 64.00 107 LYS A CA 1
ATOM 838 C C . LYS A 1 107 ? 10.525 12.223 -17.928 1.00 64.00 107 LYS A C 1
ATOM 840 O O . LYS A 1 107 ? 10.427 11.656 -16.841 1.00 64.00 107 LYS A O 1
ATOM 845 N N . GLN A 1 108 ? 9.472 12.606 -18.646 1.00 70.44 108 GLN A N 1
ATOM 846 C CA . GLN A 1 108 ? 8.105 12.339 -18.223 1.00 70.44 108 GLN A CA 1
ATOM 847 C C . GLN A 1 108 ? 7.856 10.835 -18.340 1.00 70.44 108 GLN A C 1
ATOM 849 O O . GLN A 1 108 ? 7.807 10.273 -19.433 1.00 70.44 108 GLN A O 1
ATOM 854 N N . LEU A 1 109 ? 7.785 10.169 -17.189 1.00 81.50 109 LEU A N 1
ATOM 855 C CA . LEU A 1 109 ? 7.503 8.744 -17.092 1.00 81.50 109 LEU A CA 1
ATOM 856 C C . LEU A 1 109 ? 5.988 8.546 -17.018 1.00 81.50 109 LEU A C 1
ATOM 858 O O . LEU A 1 109 ? 5.337 9.113 -16.139 1.00 81.50 109 LEU A O 1
ATOM 862 N N . THR A 1 110 ? 5.445 7.738 -17.923 1.00 85.75 110 THR A N 1
ATOM 863 C CA . THR A 1 110 ? 4.021 7.394 -17.990 1.00 85.75 110 THR A CA 1
ATOM 864 C C . THR A 1 110 ? 3.806 5.900 -17.786 1.00 85.75 110 THR A C 1
ATOM 866 O O . THR A 1 110 ? 4.714 5.084 -17.963 1.00 85.75 110 THR A O 1
ATOM 869 N N . ARG A 1 111 ? 2.591 5.545 -17.368 1.00 89.88 111 ARG A N 1
ATOM 870 C CA . ARG A 1 111 ? 2.192 4.177 -17.043 1.00 89.88 111 ARG A CA 1
ATOM 871 C C . ARG A 1 111 ? 2.301 3.235 -18.242 1.00 89.88 111 ARG A C 1
ATOM 873 O O . ARG A 1 111 ? 1.818 3.540 -19.330 1.00 89.88 111 ARG A O 1
ATOM 880 N N . VAL A 1 112 ? 2.844 2.039 -18.008 1.00 91.88 112 VAL A N 1
ATOM 881 C CA . VAL A 1 112 ? 2.937 0.955 -18.997 1.00 91.88 112 VAL A CA 1
ATOM 882 C C . VAL A 1 112 ? 2.119 -0.249 -18.529 1.00 91.88 112 VAL A C 1
ATOM 884 O O . VAL A 1 112 ? 2.401 -0.867 -17.502 1.00 91.88 112 VAL A O 1
ATOM 887 N N . LYS A 1 113 ? 1.083 -0.620 -19.290 1.00 91.50 113 LYS A N 1
ATOM 888 C CA . LYS A 1 113 ? 0.198 -1.738 -18.929 1.00 91.50 113 LYS A CA 1
ATOM 889 C C . LYS A 1 113 ? 0.869 -3.098 -19.202 1.00 91.50 113 LYS A C 1
ATOM 891 O O . LYS A 1 113 ? 1.303 -3.354 -20.318 1.00 91.50 113 LYS A O 1
ATOM 896 N N . ARG A 1 114 ? 0.937 -3.970 -18.188 1.00 91.31 114 ARG A N 1
ATOM 897 C CA . ARG A 1 114 ? 1.556 -5.309 -18.200 1.00 91.31 114 ARG A CA 1
ATOM 898 C C . ARG A 1 114 ? 0.767 -6.294 -17.308 1.00 91.31 114 ARG A C 1
ATOM 900 O O . ARG A 1 114 ? 1.348 -6.895 -16.412 1.00 91.31 114 ARG A O 1
ATOM 907 N N . PRO A 1 115 ? -0.548 -6.471 -17.527 1.00 88.00 115 PRO A N 1
ATOM 908 C CA . PRO A 1 115 ? -1.421 -7.205 -16.600 1.00 88.00 115 PRO A CA 1
ATOM 909 C C . PRO A 1 115 ? -1.035 -8.682 -16.404 1.00 88.00 115 PRO A C 1
ATOM 911 O O . PRO A 1 115 ? -1.326 -9.261 -15.370 1.00 88.00 115 PRO A O 1
ATOM 914 N N . VAL A 1 116 ? -0.344 -9.296 -17.370 1.00 91.94 116 VAL A N 1
ATOM 915 C CA . VAL A 1 116 ? 0.027 -10.726 -17.339 1.00 91.94 116 VAL A CA 1
ATOM 916 C C . VAL A 1 116 ? 1.038 -11.059 -16.229 1.00 91.94 116 VAL A C 1
ATOM 918 O O . VAL A 1 116 ? 1.144 -12.213 -15.826 1.00 91.94 116 VAL A O 1
ATOM 921 N N . LEU A 1 117 ? 1.779 -10.067 -15.726 1.00 90.88 117 LEU A N 1
ATOM 922 C CA . LEU A 1 117 ? 2.813 -10.265 -14.702 1.00 90.88 117 LEU A CA 1
ATOM 923 C C . LEU A 1 117 ? 2.267 -10.232 -13.267 1.00 90.88 117 LEU A C 1
ATOM 925 O O . LEU A 1 117 ? 3.022 -10.477 -12.323 1.00 90.88 117 LEU A O 1
ATOM 929 N N . PHE A 1 118 ? 0.986 -9.898 -13.096 1.00 91.56 118 PHE A N 1
ATOM 930 C CA . PHE A 1 118 ? 0.411 -9.555 -11.802 1.00 91.56 118 PHE A CA 1
ATOM 931 C C . PHE A 1 118 ? -0.838 -10.382 -11.524 1.00 91.56 118 PHE A C 1
ATOM 933 O O . PHE A 1 118 ? -1.760 -10.443 -12.336 1.00 91.56 118 PHE A O 1
ATOM 940 N N . GLN A 1 119 ? -0.883 -10.997 -10.345 1.00 90.50 119 GLN A N 1
ATOM 941 C CA . GLN A 1 119 ? -2.112 -11.573 -9.821 1.00 90.50 119 GLN A CA 1
ATOM 942 C C . GLN A 1 119 ? -2.813 -10.510 -8.977 1.00 90.50 119 GLN A C 1
ATOM 944 O O . GLN A 1 119 ? -2.330 -10.145 -7.904 1.00 90.50 119 GLN A O 1
ATOM 949 N N . GLU A 1 120 ? -3.934 -10.004 -9.487 1.00 90.06 120 GLU A N 1
ATOM 950 C CA . GLU A 1 120 ? -4.718 -8.941 -8.859 1.00 90.06 120 GLU A CA 1
ATOM 951 C C . GLU A 1 120 ? -5.973 -9.492 -8.183 1.00 90.06 120 GLU A C 1
ATOM 953 O O . GLU A 1 120 ? -6.622 -10.412 -8.687 1.00 90.06 120 GLU A O 1
ATOM 958 N N . ARG A 1 1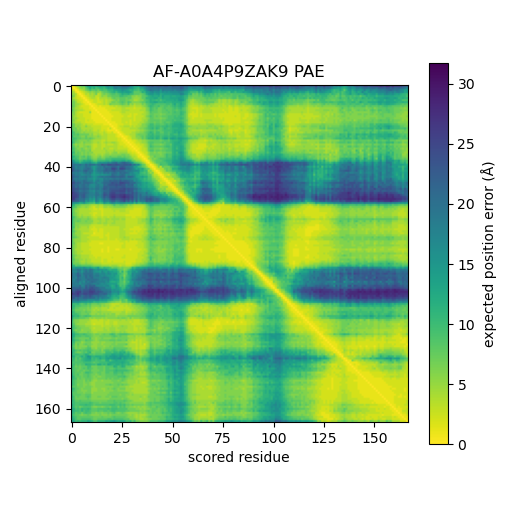21 ? -6.342 -8.878 -7.062 1.00 87.25 121 ARG A N 1
ATOM 959 C CA . ARG A 1 121 ? -7.635 -9.051 -6.407 1.00 87.25 121 ARG A CA 1
ATOM 960 C C . ARG A 1 121 ? -8.115 -7.700 -5.885 1.00 87.25 121 ARG A C 1
ATOM 962 O O . ARG A 1 121 ? -7.327 -6.967 -5.288 1.00 87.25 121 ARG A O 1
ATOM 969 N N . ASP A 1 122 ? -9.391 -7.393 -6.083 1.00 87.44 122 ASP A N 1
ATOM 970 C CA . ASP A 1 122 ? -10.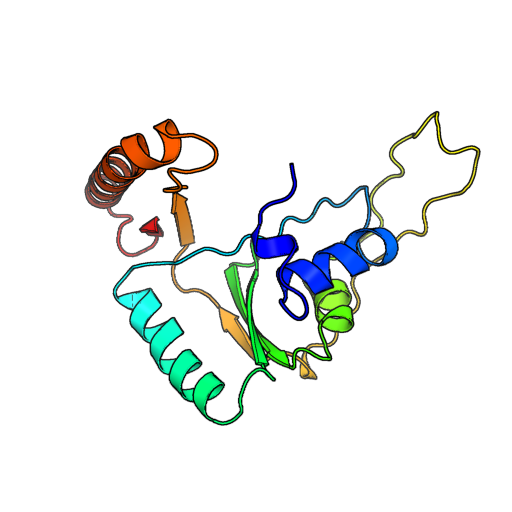005 -6.199 -5.504 1.00 87.44 122 ASP A CA 1
ATOM 971 C C . ASP A 1 122 ? -10.240 -6.395 -3.997 1.00 87.44 122 ASP A C 1
ATOM 973 O O . ASP A 1 122 ? -10.527 -7.503 -3.529 1.00 87.44 122 ASP A O 1
ATOM 977 N N . LEU A 1 123 ? -10.046 -5.328 -3.225 1.00 82.19 123 LEU A N 1
ATOM 978 C CA . LEU A 1 123 ? -10.333 -5.310 -1.797 1.00 82.19 123 LEU A CA 1
ATOM 979 C C . LEU A 1 123 ? -11.812 -4.986 -1.585 1.00 82.19 123 LEU A C 1
ATOM 981 O O . LEU A 1 123 ? -12.315 -3.983 -2.082 1.00 82.19 123 LEU A O 1
ATOM 985 N N . ASP A 1 124 ? -12.487 -5.832 -0.809 1.00 82.31 124 ASP A N 1
ATOM 986 C CA . ASP A 1 124 ? -13.922 -5.705 -0.527 1.00 82.31 124 ASP A CA 1
ATOM 987 C C . ASP A 1 124 ? -14.227 -4.601 0.509 1.00 82.31 124 ASP A C 1
ATOM 989 O O . ASP A 1 124 ? -15.378 -4.192 0.669 1.00 82.31 124 ASP A O 1
ATOM 993 N N . LYS A 1 125 ? -13.196 -4.131 1.224 1.00 83.12 125 LYS A N 1
ATOM 994 C CA . LYS A 1 125 ? -13.272 -3.102 2.266 1.00 83.12 125 LYS A CA 1
ATOM 995 C C . LYS A 1 125 ? -12.186 -2.048 2.072 1.00 83.12 125 LYS A C 1
ATOM 997 O O . LYS A 1 125 ? -11.062 -2.376 1.684 1.00 83.12 125 LYS A O 1
ATOM 1002 N N . ASP A 1 126 ? -12.506 -0.806 2.414 1.00 85.19 126 ASP A N 1
ATOM 1003 C CA . ASP A 1 126 ? -11.514 0.257 2.561 1.00 85.19 126 ASP A CA 1
ATOM 1004 C C . ASP A 1 126 ? -10.657 0.021 3.807 1.00 85.19 126 ASP A C 1
ATOM 1006 O O . ASP A 1 126 ? -11.092 -0.615 4.767 1.00 85.19 126 ASP A O 1
ATOM 1010 N N . LEU A 1 127 ? -9.435 0.556 3.813 1.00 83.38 127 LEU A N 1
ATOM 1011 C CA . LEU A 1 127 ? -8.483 0.354 4.903 1.00 83.38 127 LEU A CA 1
ATOM 1012 C C . LEU A 1 127 ? -8.071 1.676 5.546 1.00 83.38 127 LEU A C 1
ATOM 1014 O O . LEU A 1 127 ? -7.521 2.563 4.889 1.00 83.38 127 LEU A O 1
ATOM 1018 N N . VAL A 1 128 ? -8.249 1.759 6.860 1.00 85.69 128 VAL A N 1
ATOM 1019 C CA . VAL A 1 128 ? -7.679 2.805 7.708 1.00 85.69 128 VAL A CA 1
ATOM 1020 C C . VAL A 1 128 ? -6.434 2.241 8.381 1.00 85.69 128 VAL A C 1
ATOM 1022 O O . VAL A 1 128 ? -6.520 1.286 9.146 1.00 85.69 128 VAL A O 1
ATOM 1025 N N . LEU A 1 129 ? -5.272 2.829 8.089 1.00 84.00 129 LEU A N 1
ATOM 1026 C CA . LEU A 1 129 ? -3.994 2.435 8.685 1.00 84.00 129 LEU A CA 1
ATOM 1027 C C . LEU A 1 129 ? -3.576 3.423 9.771 1.00 84.00 129 LEU A C 1
ATOM 1029 O O . LEU A 1 129 ? -3.286 4.588 9.481 1.00 84.00 129 LEU A O 1
ATOM 1033 N N . ILE A 1 130 ? -3.476 2.942 11.006 1.00 84.50 130 ILE A N 1
ATOM 1034 C CA . ILE A 1 130 ? -3.086 3.732 12.169 1.00 84.50 130 ILE A CA 1
ATOM 1035 C C . ILE A 1 130 ? -1.648 3.386 12.547 1.00 84.50 130 ILE A C 1
ATOM 1037 O O . ILE A 1 130 ? -1.268 2.246 12.815 1.00 84.50 130 ILE A O 1
ATOM 1041 N N . CYS A 1 131 ? -0.790 4.403 12.570 1.00 83.50 131 CYS A N 1
ATOM 1042 C CA . CYS A 1 131 ? 0.602 4.206 12.938 1.00 83.50 131 CYS A CA 1
ATOM 1043 C C . CYS A 1 131 ? 0.738 3.893 14.438 1.00 83.50 131 CYS A C 1
ATOM 1045 O O . CYS A 1 131 ? 0.550 4.777 15.265 1.00 83.50 131 CYS A O 1
ATOM 1047 N N . GLY A 1 132 ? 1.150 2.668 14.778 1.00 79.69 132 GLY A N 1
ATOM 1048 C CA . GLY A 1 132 ? 1.399 2.232 16.161 1.00 79.69 132 GLY A CA 1
ATOM 1049 C C . GLY A 1 132 ? 2.872 2.112 16.566 1.00 79.69 132 GLY A C 1
ATOM 1050 O O . GLY A 1 132 ? 3.200 1.391 17.508 1.00 79.69 132 GLY A O 1
ATOM 1051 N N . HIS A 1 133 ? 3.812 2.738 15.848 1.00 81.12 133 HIS A N 1
ATOM 1052 C CA . HIS A 1 133 ? 5.228 2.606 16.208 1.00 81.12 133 HIS A CA 1
ATOM 1053 C C . HIS A 1 133 ? 5.571 3.386 17.485 1.00 81.12 133 HIS A C 1
ATOM 1055 O O . HIS A 1 133 ? 5.145 4.518 17.657 1.00 81.12 133 HIS A O 1
ATOM 1061 N N . THR A 1 134 ? 6.438 2.838 18.335 1.00 78.12 134 THR A N 1
ATOM 1062 C CA . THR A 1 134 ? 6.921 3.509 19.561 1.00 78.12 134 THR A CA 1
ATOM 1063 C C . THR A 1 134 ? 8.336 4.079 19.430 1.00 78.12 134 THR A C 1
ATOM 1065 O O . THR A 1 134 ? 8.842 4.712 20.348 1.00 78.12 134 THR A O 1
ATOM 1068 N N . LYS A 1 135 ? 9.018 3.822 18.301 1.00 72.62 135 LYS A N 1
ATOM 1069 C CA . LYS A 1 135 ? 10.460 4.102 18.153 1.00 72.62 135 LYS A CA 1
ATOM 1070 C C . LYS A 1 135 ? 10.774 5.534 17.735 1.00 72.62 135 LYS A C 1
ATOM 1072 O O . LYS A 1 135 ? 11.683 6.134 18.289 1.00 72.62 135 LYS A O 1
ATOM 1077 N N . ARG A 1 136 ? 10.115 6.030 16.681 1.00 71.88 136 ARG A N 1
ATOM 1078 C CA . ARG A 1 136 ? 10.397 7.367 16.128 1.00 71.88 136 ARG A CA 1
ATOM 1079 C C . ARG A 1 136 ? 9.645 8.445 16.897 1.00 71.88 136 ARG A C 1
ATOM 1081 O O . ARG A 1 136 ? 10.212 9.492 17.172 1.00 71.88 136 ARG A O 1
ATOM 1088 N N . ASP A 1 137 ? 8.392 8.154 17.206 1.00 79.56 137 ASP A N 1
ATOM 1089 C CA . ASP A 1 137 ? 7.519 8.990 18.009 1.00 79.56 137 ASP A CA 1
ATOM 1090 C C . ASP A 1 137 ? 6.765 8.063 18.960 1.00 79.56 137 ASP A C 1
ATOM 1092 O O . ASP A 1 137 ? 6.137 7.099 18.515 1.00 79.56 137 ASP A O 1
ATOM 1096 N N . VAL A 1 138 ? 6.897 8.312 20.260 1.00 84.69 138 VAL A N 1
ATOM 1097 C CA . VAL A 1 138 ? 6.226 7.529 21.300 1.00 84.69 138 VAL A CA 1
ATOM 1098 C C . VAL A 1 138 ? 4.717 7.779 21.286 1.00 84.69 138 VAL A C 1
ATOM 1100 O O . VAL A 1 138 ? 3.954 6.866 21.600 1.00 84.69 138 VAL A O 1
ATOM 1103 N N . LEU A 1 139 ? 4.283 8.970 20.853 1.00 85.56 139 LEU A N 1
ATOM 1104 C CA . LEU A 1 139 ? 2.875 9.351 20.798 1.00 85.56 139 LEU A CA 1
ATOM 1105 C C . LEU A 1 139 ? 2.107 8.485 19.806 1.00 85.56 139 LEU A C 1
ATOM 1107 O O . LEU A 1 139 ? 0.996 8.082 20.119 1.00 85.56 139 LEU A O 1
ATOM 1111 N N . CYS A 1 140 ? 2.701 8.122 18.663 1.00 83.94 140 CYS A N 1
ATOM 1112 C CA . CYS A 1 140 ? 2.069 7.188 17.725 1.00 83.94 140 CYS A CA 1
ATOM 1113 C C . CYS A 1 140 ? 1.728 5.857 18.412 1.00 83.94 140 CYS A C 1
ATOM 1115 O O . CYS A 1 140 ? 0.617 5.360 18.284 1.00 83.94 140 CYS A O 1
ATOM 1117 N N . GLY A 1 141 ? 2.650 5.306 19.204 1.00 83.44 141 GLY A N 1
ATOM 1118 C CA . GLY A 1 141 ? 2.398 4.078 19.956 1.00 83.44 141 GLY A CA 1
ATOM 1119 C C . GLY A 1 141 ? 1.314 4.241 21.023 1.00 83.44 141 GLY A C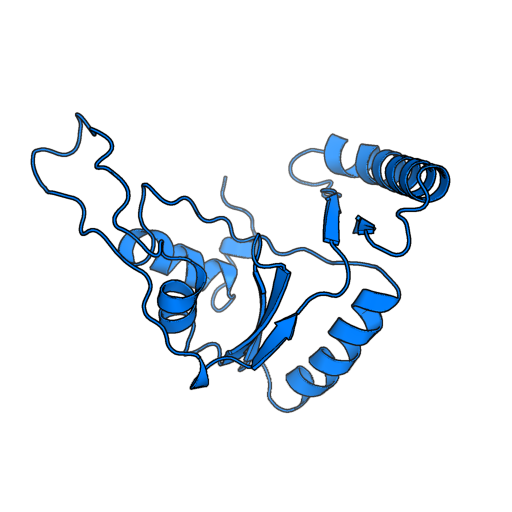 1
ATOM 1120 O O . GLY A 1 141 ? 0.410 3.416 21.087 1.00 83.44 141 GLY A O 1
ATOM 1121 N N . VAL A 1 142 ? 1.377 5.314 21.819 1.00 87.94 142 VAL A N 1
ATOM 1122 C CA . VAL A 1 142 ? 0.420 5.583 22.911 1.00 87.94 142 VAL A CA 1
ATOM 1123 C C . VAL A 1 142 ? -0.989 5.867 22.386 1.00 87.94 142 VAL A C 1
ATOM 1125 O O . VAL A 1 142 ? -1.961 5.368 22.939 1.00 87.94 142 VAL A O 1
ATOM 1128 N N . LEU A 1 143 ? -1.106 6.660 21.321 1.00 91.06 143 LEU A N 1
ATOM 1129 C CA . LEU A 1 143 ? -2.394 7.068 20.763 1.00 91.06 143 LEU A CA 1
ATOM 1130 C C . LEU A 1 143 ? -3.012 6.001 19.863 1.00 91.06 143 LEU A C 1
ATOM 1132 O O . LEU A 1 143 ? -4.223 6.018 19.685 1.00 91.06 143 LEU A O 1
ATOM 1136 N N . SER A 1 144 ? -2.219 5.085 19.296 1.00 89.25 144 SER A N 1
ATOM 1137 C CA . SER A 1 144 ? -2.732 4.117 18.320 1.00 89.25 144 SER A CA 1
ATOM 1138 C C . SER A 1 144 ? -3.919 3.308 18.830 1.00 89.25 144 SER A C 1
ATOM 1140 O O . SER A 1 144 ? -4.906 3.218 18.115 1.00 89.25 144 SER A O 1
ATOM 1142 N N . SER A 1 145 ? -3.878 2.789 20.062 1.00 87.69 145 SER A N 1
ATOM 1143 C CA . SER A 1 145 ? -4.995 2.016 20.620 1.00 87.69 145 SER A CA 1
ATOM 1144 C C . SER A 1 145 ? -6.248 2.867 20.807 1.00 87.69 145 SER A C 1
ATOM 1146 O O . SER A 1 145 ? -7.321 2.454 20.387 1.00 87.69 145 SER A O 1
ATOM 1148 N N . LEU A 1 146 ? -6.100 4.079 21.352 1.00 91.62 146 LEU A N 1
ATOM 1149 C CA . LEU A 1 146 ? -7.213 5.011 21.559 1.00 91.62 146 LEU A CA 1
ATOM 1150 C C . LEU A 1 146 ? -7.861 5.414 20.231 1.00 91.62 146 LEU A C 1
ATOM 1152 O O . LEU A 1 146 ? -9.080 5.495 20.129 1.00 91.62 146 LEU A O 1
ATOM 1156 N N . LEU A 1 147 ? -7.044 5.647 19.202 1.00 92.38 147 LEU A N 1
ATOM 1157 C CA . LEU A 1 147 ? -7.529 5.951 17.861 1.00 92.38 147 LEU A CA 1
ATOM 1158 C C . LEU A 1 147 ? -8.231 4.740 17.244 1.00 92.38 147 LEU A C 1
ATOM 1160 O O . LEU A 1 147 ? -9.307 4.905 16.685 1.00 92.38 147 LEU A O 1
ATOM 1164 N N . THR A 1 148 ? -7.665 3.537 17.358 1.00 90.06 148 THR A N 1
ATOM 1165 C CA . THR A 1 148 ? -8.294 2.310 16.850 1.00 90.06 148 THR A CA 1
ATOM 1166 C C . THR A 1 148 ? -9.657 2.073 17.495 1.00 90.06 148 THR A C 1
ATOM 1168 O O . THR A 1 148 ? -10.622 1.815 16.779 1.00 90.06 148 THR A O 1
ATOM 1171 N N . GLU A 1 149 ? -9.749 2.199 18.820 1.00 91.75 149 GLU A N 1
ATOM 1172 C CA . GLU A 1 149 ? -11.001 2.061 19.572 1.00 91.75 149 GLU A CA 1
ATOM 1173 C C . GLU A 1 149 ? -12.035 3.106 19.135 1.00 91.75 149 GLU A C 1
ATOM 1175 O O . GLU A 1 149 ? -13.191 2.772 18.880 1.00 91.75 149 GLU A O 1
ATOM 1180 N N . GLU A 1 150 ? -11.618 4.364 18.980 1.00 95.19 150 GLU A N 1
ATOM 1181 C CA . GLU A 1 150 ? -12.511 5.438 18.547 1.00 95.19 150 GLU A CA 1
ATOM 1182 C C . GLU A 1 150 ? -12.999 5.238 17.107 1.00 95.19 150 GLU A C 1
ATOM 1184 O O . GLU A 1 150 ? -14.187 5.401 16.831 1.00 95.19 150 GLU A O 1
ATOM 1189 N N . PHE A 1 151 ? -12.117 4.825 16.192 1.00 94.31 151 PHE A N 1
ATOM 1190 C CA . PHE A 1 151 ? -12.511 4.487 14.826 1.00 94.31 151 PHE A CA 1
ATOM 1191 C C . PHE A 1 151 ? -13.515 3.337 14.808 1.00 94.31 151 PHE A C 1
ATOM 1193 O O . PHE A 1 151 ? -14.530 3.444 14.129 1.00 94.31 151 PHE A O 1
ATOM 1200 N N . GLN A 1 152 ? -13.276 2.263 15.563 1.00 92.06 152 GLN A N 1
ATOM 1201 C CA . GLN A 1 152 ? -14.214 1.140 15.649 1.00 92.06 152 GLN A CA 1
ATOM 1202 C C . GLN A 1 152 ? -15.582 1.596 16.167 1.00 92.06 152 GLN A C 1
ATOM 1204 O O . GLN A 1 152 ? -16.596 1.330 15.525 1.00 92.06 152 GLN A O 1
ATOM 1209 N N . ARG A 1 153 ? -15.605 2.376 17.253 1.00 95.50 153 ARG A N 1
ATOM 1210 C CA . ARG A 1 153 ? -16.833 2.929 17.838 1.00 95.50 153 ARG A CA 1
ATOM 1211 C C . ARG A 1 153 ? -17.623 3.785 16.845 1.00 95.50 153 ARG A C 1
ATOM 1213 O O . ARG A 1 153 ? -18.842 3.658 16.755 1.00 95.50 153 ARG A O 1
ATOM 1220 N N . VAL A 1 154 ? -16.944 4.667 16.109 1.00 96.31 154 VAL A N 1
ATOM 1221 C CA . VAL A 1 154 ? -17.582 5.537 15.108 1.00 96.31 154 VAL A CA 1
ATOM 1222 C C . VAL A 1 154 ? -18.073 4.723 13.913 1.00 96.31 154 VAL A C 1
ATOM 1224 O O . VAL A 1 154 ? -19.197 4.924 13.469 1.00 96.31 154 VAL A O 1
ATOM 1227 N N . LEU A 1 155 ? -17.282 3.775 13.409 1.00 94.88 155 LEU A N 1
ATOM 1228 C CA . LEU A 1 155 ? -17.684 2.929 12.283 1.00 94.88 155 LEU A CA 1
ATOM 1229 C C . LEU A 1 155 ? -18.900 2.059 12.618 1.00 94.88 155 LEU A C 1
ATOM 1231 O O . LEU A 1 155 ? -19.761 1.876 11.761 1.00 94.88 155 LEU A O 1
ATOM 1235 N N . GLU A 1 156 ? -19.003 1.565 13.852 1.00 94.50 156 GLU A N 1
ATOM 1236 C CA . GLU A 1 156 ? -20.186 0.842 14.324 1.00 94.50 156 GLU A CA 1
ATOM 1237 C C . GLU A 1 156 ? -21.410 1.758 14.397 1.00 94.50 156 GLU A C 1
ATOM 1239 O O . GLU A 1 156 ? -22.471 1.405 13.883 1.00 94.50 156 GLU A O 1
ATOM 1244 N N . HIS A 1 157 ? -21.253 2.953 14.976 1.00 96.94 157 HIS A N 1
ATOM 1245 C CA . HIS A 1 157 ? -22.322 3.948 15.078 1.00 96.94 157 HIS A CA 1
ATOM 1246 C C . HIS A 1 157 ? -22.857 4.383 13.704 1.00 96.94 157 HIS A C 1
ATOM 1248 O O . HIS A 1 157 ? -24.066 4.486 13.514 1.00 96.94 157 HIS A O 1
ATOM 1254 N N . GLU A 1 158 ? -21.965 4.586 12.733 1.00 96.62 158 GLU A N 1
ATOM 1255 C CA . GLU A 1 158 ? -22.306 4.996 11.365 1.00 96.62 158 GLU A CA 1
ATOM 1256 C C . GLU A 1 158 ? -22.685 3.813 10.447 1.00 96.62 158 GLU A C 1
ATOM 1258 O O . GLU A 1 158 ? -22.899 4.003 9.248 1.00 96.62 158 GLU A O 1
ATOM 1263 N N . ALA A 1 159 ? -22.761 2.581 10.972 1.00 93.75 159 ALA A N 1
ATOM 1264 C CA . ALA A 1 159 ? -23.038 1.357 10.208 1.00 93.75 159 ALA A CA 1
ATOM 1265 C C . ALA A 1 159 ? -22.079 1.138 9.010 1.00 93.75 159 ALA A C 1
ATOM 1267 O O . ALA A 1 159 ? -22.475 0.716 7.918 1.00 93.75 159 ALA A O 1
ATOM 1268 N N . MET A 1 160 ? -20.793 1.430 9.217 1.00 93.00 160 MET A N 1
ATOM 1269 C CA . MET A 1 160 ? -19.717 1.317 8.225 1.00 93.00 160 MET A CA 1
ATOM 1270 C C . MET A 1 160 ? -18.717 0.185 8.509 1.00 93.00 160 MET A C 1
ATOM 1272 O O . MET A 1 160 ? -17.848 -0.063 7.673 1.00 93.00 160 MET A O 1
ATOM 1276 N N . SER A 1 161 ? -18.843 -0.540 9.624 1.00 86.00 161 SER A N 1
ATOM 1277 C CA . SER A 1 161 ? -17.915 -1.621 10.019 1.00 86.00 161 SER A CA 1
ATOM 1278 C C . SER A 1 161 ? -17.798 -2.769 9.002 1.00 86.00 161 SER A C 1
ATOM 1280 O O . SER A 1 161 ? -16.772 -3.447 8.920 1.00 86.00 161 SER A O 1
ATOM 1282 N N . ASP A 1 162 ? -18.819 -2.973 8.167 1.00 86.44 162 ASP A N 1
ATOM 1283 C CA . ASP A 1 162 ? -18.775 -3.973 7.093 1.00 86.44 162 ASP A CA 1
ATOM 1284 C C . ASP A 1 162 ? -18.024 -3.489 5.846 1.00 86.44 162 ASP A C 1
ATOM 1286 O O . ASP A 1 162 ? -17.628 -4.308 5.021 1.00 86.44 162 ASP A O 1
ATOM 1290 N N . LYS A 1 163 ? -17.794 -2.178 5.717 1.00 86.88 163 LYS A N 1
ATOM 1291 C CA . LYS A 1 163 ? -17.173 -1.538 4.546 1.00 86.88 163 LYS A CA 1
ATOM 1292 C C . LYS A 1 163 ? -15.745 -1.068 4.797 1.00 86.88 163 LYS A C 1
ATOM 1294 O O . LYS A 1 163 ? -14.997 -0.913 3.839 1.00 86.88 163 LYS A O 1
ATOM 1299 N N . ILE A 1 164 ? -15.378 -0.812 6.052 1.00 87.50 164 ILE A N 1
ATOM 1300 C CA . ILE A 1 164 ? -14.078 -0.251 6.427 1.00 87.50 164 ILE A CA 1
ATOM 1301 C C . ILE A 1 164 ? -13.406 -1.164 7.451 1.00 87.50 164 ILE A C 1
ATOM 1303 O O . ILE A 1 164 ? -14.001 -1.526 8.463 1.00 87.50 164 ILE A O 1
ATOM 1307 N N . GLU A 1 165 ? -12.148 -1.511 7.198 1.00 81.94 165 GLU A N 1
ATOM 1308 C CA . GLU A 1 165 ? -11.277 -2.228 8.123 1.00 81.94 165 GLU A CA 1
ATOM 1309 C C . GLU A 1 165 ? -10.231 -1.270 8.712 1.00 81.94 165 GLU A C 1
ATOM 1311 O O . GLU A 1 165 ? -9.685 -0.410 8.019 1.00 81.94 165 GLU A O 1
ATOM 1316 N N . VAL A 1 166 ? -9.956 -1.409 10.009 1.00 82.31 166 VAL A N 1
ATOM 1317 C CA . VAL A 1 166 ? -9.000 -0.572 10.750 1.00 82.31 166 VAL A CA 1
ATOM 1318 C C . VAL A 1 166 ? -7.829 -1.448 11.179 1.00 82.31 166 VAL A C 1
ATOM 1320 O O . VAL A 1 166 ? -8.049 -2.497 11.785 1.00 82.31 166 VAL A O 1
ATOM 1323 N N . GLY A 1 167 ? -6.599 -1.031 10.870 1.00 71.38 167 GLY A N 1
ATOM 1324 C CA . GLY A 1 167 ? -5.377 -1.798 11.137 1.00 71.38 167 GLY A CA 1
ATOM 1325 C C . GLY A 1 167 ? -4.182 -0.966 11.563 1.00 71.38 167 GLY A C 1
ATOM 1326 O O . GLY A 1 167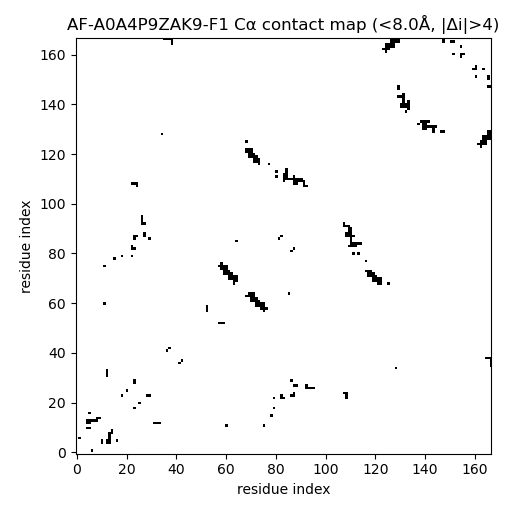 ? -4.191 0.269 11.369 1.00 71.38 167 GLY A O 1
#

Foldseek 3Di:
DDDVQLVDPLDLNVVCVVCCVPQADPLQDDDDDDDDADDDVVCVVCVVVVVVCVVDPSQKDWDQAPPQQKIKIAGSVCSSLVCLARVFAQDFDPDDDDPPDPPPDDPRRHHDHDPVGIDMDHHQAAEAEQQQDCPPPNCSVVCRVVVQVVVVVVCVVVVNPSHYDYD

Solvent-accessible surface area (backbone atoms only — not comparable to full-atom values): 10265 Å² total; per-residue (Å²): 132,83,58,75,64,49,68,38,83,92,32,70,58,22,56,44,61,69,40,43,83,82,66,41,39,88,88,48,84,80,85,88,79,93,78,83,75,61,51,79,67,52,45,54,56,51,49,63,46,49,63,57,48,68,76,48,80,86,45,62,44,78,48,78,43,80,93,75,47,29,39,40,36,33,50,56,88,46,51,66,59,48,36,31,45,70,59,30,44,86,58,80,70,78,86,74,88,53,95,85,56,82,83,66,76,73,80,80,57,52,42,45,91,60,70,89,67,48,52,75,42,78,54,88,47,49,79,47,81,58,63,55,53,57,82,91,44,52,61,36,32,67,45,29,60,61,50,52,52,51,51,53,55,49,28,55,74,70,72,35,56,86,44,45,45,70,54

Mean predicted aligned error: 9.31 Å

Nearest PDB structures (foldseek):
  8co5-assembly1_A-2  TM=3.426E-01  e=3.798E+00  Agrobacterium fabrum str. C58
  5hsq-assembly1_A-2  TM=3.415E-01  e=6.904E+00  Agrobacterium fabrum str. C58

Radius of gyration: 18.42 Å; Cα contacts (8 Å, |Δi|>4): 182; chains: 1; bounding box: 42×50×42 Å

Sequence (167 aa):
MQSKINLVPGSLSNDFERLKRTKVSPNYPVSVTKAIIRGAHVTDLTTHLATLATRRANSHQFVLVYPYAKAVQFAAEHLTEFIEHYLLPENTVAETYNPFTGGNALKQLTRVKRPVLFQERDLDKDLVLICGHTKRDVLCGVLSSLLTEEFQRVLEHEAMSDKIEVG

Secondary structure (DSSP, 8-state):
---GGGGSTT-HHHHHHHHHHHHS-TTS----------SHHHHHHHHHHHHHHTTSTT-EEEEEETTTTEEEEEEGGGHHHHIIIIIS-SSPPP----TTS-S-----------GGG-EEEE-SSEEE-----SSS-HHHHHHHHHHHHHHHHHHHHTT-TTTEEE-

pLDDT: mean 77.91, std 15.09, range [39.84, 96.94]